Protein AF-A0A4D4N5G0-F1 (afdb_monomer_lite)

Radius of gyration: 18.92 Å; chains: 1; bounding box: 55×25×46 Å

Foldseek 3Di:
DDDDDDPVWDDDDDDDDDDLVNLVVVCVVVVNPDCLSNPFVVVVVVVDPGRDHDPVVVVVCVVPDPDDDDPRDDPPDDDDDD

Structure (mmCIF, N/CA/C/O backbone):
data_AF-A0A4D4N5G0-F1
#
_entry.id   AF-A0A4D4N5G0-F1
#
loop_
_atom_site.group_PDB
_atom_site.id
_atom_site.type_symbol
_atom_site.label_atom_id
_atom_site.label_alt_id
_atom_site.label_comp_id
_atom_site.label_asym_id
_atom_site.label_entity_id
_atom_site.label_seq_id
_atom_site.pdbx_PDB_ins_code
_atom_site.Cartn_x
_atom_site.Cartn_y
_atom_site.Cartn_z
_atom_site.occupancy
_atom_site.B_iso_or_equiv
_atom_site.auth_seq_id
_atom_site.auth_comp_id
_atom_site.auth_asym_id
_atom_site.auth_atom_id
_atom_site.pdbx_PDB_model_num
ATOM 1 N N . MET A 1 1 ? -13.477 10.011 28.379 1.00 50.94 1 MET A N 1
ATOM 2 C CA . MET A 1 1 ? -14.545 10.443 27.450 1.00 50.94 1 MET A CA 1
ATOM 3 C C . MET A 1 1 ? -15.076 9.203 26.757 1.00 50.94 1 MET A C 1
ATOM 5 O O . MET A 1 1 ? -14.307 8.578 26.040 1.00 50.94 1 MET A O 1
ATOM 9 N N . SER A 1 2 ? -16.321 8.808 27.030 1.00 68.12 2 SER A N 1
ATOM 10 C CA . SER A 1 2 ? -16.960 7.671 26.357 1.00 68.12 2 SER A CA 1
ATOM 11 C C . SER A 1 2 ? -17.738 8.184 25.150 1.00 68.12 2 SER A C 1
ATOM 13 O O . SER A 1 2 ? -18.450 9.180 25.272 1.00 68.12 2 SER A O 1
ATOM 15 N N . ILE A 1 3 ? -17.577 7.546 23.994 1.00 74.94 3 ILE A N 1
ATOM 16 C CA . ILE A 1 3 ? -18.454 7.772 22.842 1.00 74.94 3 ILE A CA 1
ATOM 17 C C . ILE A 1 3 ? -19.615 6.786 22.987 1.00 74.94 3 ILE A C 1
ATOM 19 O O . ILE A 1 3 ? -19.379 5.585 23.096 1.00 74.94 3 ILE A O 1
ATOM 23 N N . ASN A 1 4 ? -20.849 7.292 23.012 1.00 84.56 4 ASN A N 1
ATOM 24 C CA . ASN A 1 4 ? -22.054 6.465 23.040 1.00 84.56 4 ASN A CA 1
ATOM 25 C C . ASN A 1 4 ? -22.532 6.244 21.605 1.00 84.56 4 ASN A C 1
ATOM 27 O O . ASN A 1 4 ? -23.013 7.184 20.980 1.00 84.56 4 ASN A O 1
ATOM 31 N N . TYR A 1 5 ? -22.395 5.016 21.112 1.00 86.31 5 TYR A N 1
ATOM 32 C CA . TYR A 1 5 ? -22.945 4.589 19.826 1.00 86.31 5 TYR A CA 1
ATOM 33 C C . TYR A 1 5 ? -24.329 3.968 20.027 1.00 86.31 5 TYR A C 1
ATOM 35 O O . TYR A 1 5 ? -24.564 3.300 21.036 1.00 86.31 5 TYR A O 1
ATOM 43 N N . GLN A 1 6 ? -25.233 4.179 19.076 1.00 91.62 6 GLN A N 1
ATOM 44 C CA . GLN A 1 6 ? -26.563 3.578 19.007 1.00 91.62 6 GLN A CA 1
ATOM 45 C C . GLN A 1 6 ? -26.738 2.827 17.681 1.00 91.62 6 GLN A C 1
ATOM 47 O O . GLN A 1 6 ? -26.104 3.140 16.672 1.00 91.62 6 GLN A O 1
ATOM 52 N N . VAL A 1 7 ? -27.602 1.811 17.671 1.00 90.38 7 VAL A N 1
ATOM 53 C CA . VAL A 1 7 ? -27.984 1.133 16.423 1.00 90.38 7 VAL A CA 1
ATOM 54 C C . VAL A 1 7 ? -28.670 2.149 15.509 1.00 90.38 7 VAL A C 1
ATOM 56 O O . VAL A 1 7 ? -29.582 2.846 15.941 1.00 90.38 7 VAL A O 1
ATOM 59 N N . GLY A 1 8 ? -28.220 2.227 14.256 1.00 91.88 8 GLY A N 1
ATOM 60 C CA . GLY A 1 8 ? -28.655 3.246 13.295 1.00 91.88 8 GLY A CA 1
ATOM 61 C C . GLY A 1 8 ? -27.643 4.378 13.092 1.00 91.88 8 GLY A C 1
ATOM 62 O O . GLY A 1 8 ? -27.753 5.103 12.108 1.00 91.88 8 GLY A O 1
ATOM 63 N N . ASP A 1 9 ? -26.619 4.492 13.944 1.00 88.56 9 ASP A N 1
ATOM 64 C CA . ASP A 1 9 ? -25.551 5.471 13.740 1.00 88.56 9 ASP A CA 1
ATOM 65 C C . ASP A 1 9 ? -24.721 5.143 12.490 1.00 88.56 9 ASP A C 1
ATOM 67 O O . ASP A 1 9 ? -24.221 4.028 12.307 1.00 88.56 9 ASP A O 1
ATOM 71 N N . THR A 1 10 ? -24.500 6.147 11.643 1.00 85.38 10 THR A N 1
ATOM 72 C CA . THR A 1 10 ? -23.589 6.037 10.501 1.00 85.38 10 THR A CA 1
ATOM 73 C C . THR A 1 10 ? -22.154 6.333 10.909 1.00 85.38 10 THR A C 1
ATOM 75 O O . THR A 1 10 ? -21.856 7.384 11.484 1.00 85.38 10 THR A O 1
ATOM 78 N N . LEU A 1 11 ? -21.235 5.440 10.541 1.00 81.31 11 LEU A N 1
ATOM 79 C CA . LEU A 1 11 ? -19.808 5.680 10.723 1.00 81.31 11 LEU A CA 1
ATOM 80 C C . LEU A 1 11 ? -19.311 6.777 9.765 1.00 81.31 11 LEU A C 1
ATOM 82 O O . LEU A 1 11 ? -19.741 6.829 8.608 1.00 81.31 11 LEU A O 1
ATOM 86 N N . PRO A 1 12 ? -18.360 7.627 10.197 1.00 80.06 12 PRO A N 1
ATOM 87 C CA . PRO A 1 12 ? -17.716 8.580 9.307 1.00 80.06 12 PRO A CA 1
ATOM 88 C C . PRO A 1 12 ? -17.090 7.884 8.098 1.00 80.06 12 PRO A C 1
ATOM 90 O O . PRO A 1 12 ? -16.436 6.845 8.216 1.00 80.06 12 PRO A O 1
ATOM 93 N N . ARG A 1 13 ? -17.249 8.487 6.918 1.00 83.50 13 ARG A N 1
ATOM 94 C CA . ARG A 1 13 ? -16.628 7.970 5.698 1.00 83.50 13 ARG A CA 1
ATOM 95 C C . ARG A 1 13 ? -15.108 8.097 5.782 1.00 83.50 13 ARG A C 1
ATOM 97 O O . ARG A 1 13 ? -14.575 9.206 5.765 1.00 83.50 13 ARG A O 1
ATOM 104 N N . LEU A 1 14 ? -14.418 6.962 5.745 1.00 85.44 14 LEU A N 1
ATOM 105 C CA . LEU A 1 14 ? -12.971 6.915 5.578 1.00 85.44 14 LEU A CA 1
ATOM 106 C C . LEU A 1 14 ? -12.586 7.294 4.142 1.00 85.44 14 LEU A C 1
ATOM 108 O O . LEU A 1 14 ? -12.994 6.641 3.182 1.00 85.44 14 LEU A O 1
ATOM 112 N N . LYS A 1 15 ? -11.760 8.333 4.000 1.00 89.62 15 LYS A N 1
ATOM 113 C CA . LYS A 1 15 ? -11.042 8.651 2.760 1.00 89.62 15 LYS A CA 1
ATOM 114 C C . LYS A 1 15 ? -9.551 8.459 3.007 1.00 89.62 15 LYS A C 1
ATOM 116 O O . LYS A 1 15 ? -8.991 9.127 3.869 1.00 89.62 15 LYS A O 1
ATOM 121 N N . HIS A 1 16 ? -8.922 7.560 2.255 1.00 89.88 16 HIS A N 1
ATOM 122 C CA . HIS A 1 16 ? -7.486 7.299 2.349 1.00 89.88 16 HIS A CA 1
ATOM 123 C C . HIS A 1 16 ? -6.888 7.134 0.954 1.00 89.88 16 HIS A C 1
ATOM 125 O O . HIS A 1 16 ? -7.343 6.284 0.188 1.00 89.88 16 HIS A O 1
ATOM 131 N N . THR A 1 17 ? -5.866 7.928 0.635 1.00 93.94 17 THR A N 1
ATOM 132 C CA . THR A 1 17 ? -5.103 7.798 -0.612 1.00 93.94 17 THR A CA 1
ATOM 133 C C . THR A 1 17 ? -3.916 6.882 -0.366 1.00 93.94 17 THR A C 1
ATOM 135 O O . THR A 1 17 ? -3.033 7.196 0.432 1.00 93.94 17 THR A O 1
ATOM 138 N N . VAL A 1 18 ? -3.892 5.738 -1.045 1.00 94.62 18 VAL A N 1
ATOM 139 C CA . VAL A 1 18 ? -2.791 4.779 -0.933 1.00 94.62 18 VAL A CA 1
ATOM 140 C C . VAL A 1 18 ? -1.614 5.254 -1.782 1.00 94.62 18 VAL A C 1
ATOM 142 O O . VAL A 1 18 ? -1.787 5.594 -2.950 1.00 94.62 18 VAL A O 1
ATOM 145 N N . THR A 1 19 ? -0.416 5.271 -1.201 1.00 96.69 19 THR A N 1
ATOM 146 C CA . THR A 1 19 ? 0.819 5.643 -1.907 1.00 96.69 19 THR A CA 1
ATOM 147 C C . THR A 1 19 ? 1.572 4.410 -2.398 1.00 96.69 19 THR A C 1
ATOM 149 O O . THR A 1 19 ? 1.443 3.323 -1.832 1.00 96.69 19 THR A O 1
ATOM 152 N N . THR A 1 20 ? 2.427 4.576 -3.406 1.00 96.88 20 THR A N 1
ATOM 153 C CA . THR A 1 20 ? 3.299 3.502 -3.917 1.00 96.88 20 THR A CA 1
ATOM 154 C C . THR A 1 20 ? 4.205 2.923 -2.823 1.00 96.88 20 THR A C 1
ATOM 156 O O . THR A 1 20 ? 4.337 1.707 -2.701 1.00 96.88 20 THR A O 1
ATOM 159 N N . PHE A 1 21 ? 4.733 3.771 -1.932 1.00 97.31 21 PHE A N 1
ATOM 160 C CA . PHE A 1 21 ? 5.482 3.334 -0.747 1.00 97.31 21 PHE A CA 1
ATOM 161 C C . PHE A 1 21 ? 4.652 2.475 0.207 1.00 97.31 21 PHE A C 1
ATOM 163 O O . PHE A 1 21 ? 5.174 1.520 0.785 1.00 97.31 21 PHE A O 1
ATOM 170 N N . GLN A 1 22 ? 3.372 2.802 0.398 1.00 97.00 22 GLN A N 1
ATOM 171 C CA . GLN A 1 22 ? 2.482 1.999 1.230 1.00 97.00 22 GLN A CA 1
ATOM 172 C C . GLN A 1 22 ? 2.229 0.630 0.591 1.00 97.00 22 GLN A C 1
ATOM 174 O O . GLN A 1 22 ? 2.251 -0.367 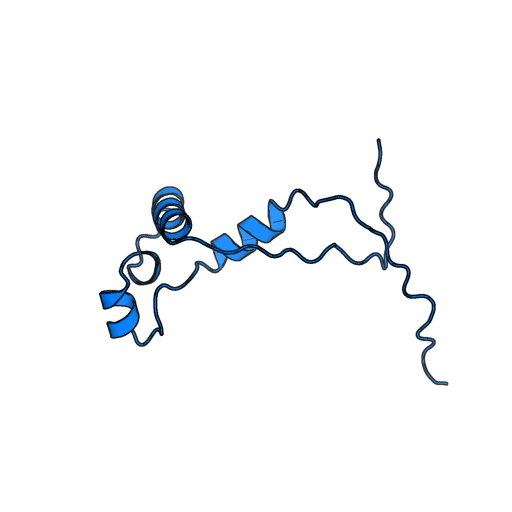1.307 1.00 97.00 22 GLN A O 1
ATOM 179 N N . LEU A 1 23 ? 2.057 0.563 -0.733 1.00 97.81 23 LEU A N 1
ATOM 180 C CA . LEU A 1 23 ? 1.907 -0.706 -1.450 1.00 97.81 23 LEU A CA 1
ATOM 181 C C . LEU A 1 23 ? 3.161 -1.581 -1.335 1.00 97.81 23 LEU A C 1
ATOM 183 O O . LEU A 1 23 ? 3.053 -2.747 -0.959 1.00 97.81 23 LEU A O 1
ATOM 187 N N . PHE A 1 24 ? 4.347 -1.012 -1.561 1.00 97.62 24 PHE A N 1
ATOM 188 C CA . PHE A 1 24 ? 5.616 -1.728 -1.415 1.00 97.62 24 PHE A CA 1
ATOM 189 C C . PHE A 1 24 ? 5.820 -2.260 0.012 1.00 97.62 24 PHE A C 1
ATOM 191 O O . PHE A 1 24 ? 6.072 -3.446 0.214 1.00 97.62 24 PHE A O 1
ATOM 198 N N . ARG A 1 25 ? 5.649 -1.403 1.029 1.00 97.56 25 ARG A N 1
ATOM 199 C CA . ARG A 1 25 ? 5.807 -1.804 2.439 1.00 97.56 25 ARG A CA 1
ATOM 200 C C . ARG A 1 25 ? 4.792 -2.858 2.858 1.00 97.56 25 ARG A C 1
ATOM 202 O O . ARG A 1 25 ? 5.141 -3.767 3.606 1.00 97.56 25 ARG A O 1
ATOM 209 N N . TYR A 1 26 ? 3.551 -2.736 2.388 1.00 97.69 26 TYR A N 1
ATOM 210 C CA . TYR A 1 26 ? 2.520 -3.718 2.691 1.00 97.69 26 TYR A CA 1
ATOM 211 C C . TYR A 1 26 ? 2.856 -5.077 2.065 1.00 97.69 26 TYR A C 1
ATOM 213 O O . TYR A 1 26 ? 2.798 -6.081 2.762 1.00 97.69 26 TYR A O 1
ATOM 221 N N . SER A 1 27 ? 3.338 -5.090 0.815 1.00 98.12 27 SER A N 1
ATOM 222 C CA . SER A 1 27 ? 3.831 -6.307 0.145 1.00 98.12 27 SER A CA 1
ATOM 223 C C . SER A 1 27 ? 4.906 -7.014 0.980 1.00 98.12 27 SER A C 1
ATOM 225 O O . SER A 1 27 ? 4.847 -8.227 1.181 1.00 98.12 27 SER A O 1
ATOM 227 N N . ALA A 1 28 ? 5.862 -6.246 1.519 1.00 97.81 28 ALA A N 1
ATOM 228 C CA . ALA A 1 28 ? 6.949 -6.772 2.341 1.00 97.81 28 ALA A CA 1
ATOM 229 C C . ALA A 1 28 ? 6.465 -7.339 3.688 1.00 97.81 28 ALA A C 1
ATOM 231 O O . ALA A 1 28 ? 6.838 -8.451 4.046 1.00 97.81 28 ALA A O 1
ATOM 232 N N . VAL A 1 29 ? 5.618 -6.609 4.427 1.00 97.56 29 VAL A N 1
ATOM 233 C CA . VAL A 1 29 ? 5.170 -7.034 5.771 1.00 97.56 29 VAL A CA 1
ATOM 234 C C . VAL A 1 29 ? 4.174 -8.193 5.735 1.00 97.56 29 VAL A C 1
ATOM 236 O O . VAL A 1 29 ? 4.033 -8.907 6.722 1.00 97.56 29 VAL A O 1
ATOM 239 N N . THR A 1 30 ? 3.467 -8.386 4.620 1.00 97.19 30 THR A N 1
ATOM 240 C CA . THR A 1 30 ? 2.526 -9.501 4.461 1.00 97.19 30 THR A CA 1
ATOM 241 C C . THR A 1 30 ? 3.104 -10.667 3.669 1.00 97.19 30 THR A C 1
ATOM 243 O O . THR A 1 30 ? 2.351 -11.585 3.356 1.00 97.19 30 THR A O 1
ATO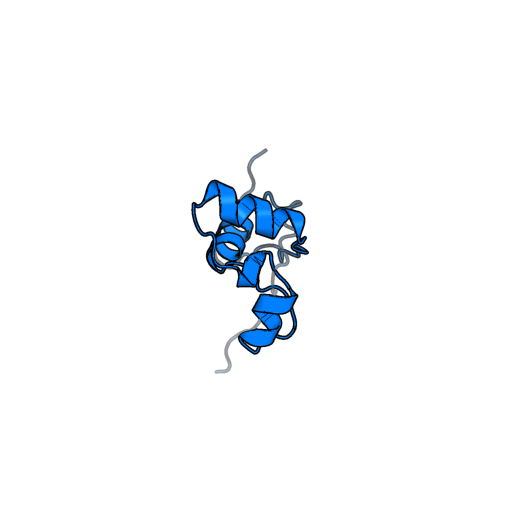M 246 N N . TRP A 1 31 ? 4.390 -10.628 3.294 1.00 97.06 31 TRP A N 1
ATOM 247 C CA . TRP A 1 31 ? 5.006 -11.615 2.395 1.00 97.06 31 TRP A CA 1
ATOM 248 C C . TRP A 1 31 ? 4.167 -11.873 1.133 1.00 97.06 31 TRP A C 1
ATOM 250 O O . TRP A 1 31 ? 3.995 -13.007 0.693 1.00 97.06 31 TRP A O 1
ATOM 260 N N . ASN A 1 32 ? 3.635 -10.802 0.539 1.00 96.75 32 ASN A N 1
ATOM 261 C CA . ASN A 1 32 ? 2.856 -10.864 -0.694 1.00 96.75 32 ASN A CA 1
ATOM 262 C C . ASN A 1 32 ? 3.577 -10.070 -1.796 1.00 96.75 32 ASN A C 1
ATOM 264 O O . ASN A 1 32 ? 3.247 -8.909 -2.031 1.00 96.75 32 ASN A O 1
ATOM 268 N N . PRO A 1 33 ? 4.598 -10.655 -2.450 1.00 94.94 33 PRO A N 1
ATOM 269 C CA . PRO A 1 33 ? 5.434 -9.951 -3.416 1.00 94.94 33 PRO A CA 1
ATOM 270 C C . PRO A 1 33 ? 4.835 -9.951 -4.832 1.00 94.94 33 PRO A C 1
ATOM 272 O O . PRO A 1 33 ? 5.580 -9.941 -5.812 1.00 94.94 33 PRO A O 1
ATOM 275 N N . HIS A 1 34 ? 3.505 -9.976 -4.979 1.00 97.38 34 HIS A N 1
ATOM 276 C CA . HIS A 1 34 ? 2.902 -9.922 -6.307 1.00 97.38 34 HIS A CA 1
ATOM 277 C C . HIS A 1 34 ? 3.206 -8.572 -6.971 1.00 97.38 34 HIS A C 1
ATOM 279 O O . HIS A 1 34 ? 2.865 -7.506 -6.452 1.00 97.38 34 HIS A O 1
ATOM 285 N N . ARG A 1 35 ? 3.854 -8.614 -8.138 1.00 98.00 35 ARG A N 1
ATOM 286 C CA . ARG A 1 35 ? 4.478 -7.441 -8.773 1.00 98.00 35 ARG A CA 1
ATOM 287 C C . ARG A 1 35 ? 3.489 -6.339 -9.147 1.00 98.00 35 ARG A C 1
ATOM 289 O O . ARG A 1 35 ? 3.859 -5.172 -9.099 1.00 98.00 35 ARG A O 1
ATOM 296 N N . ILE A 1 36 ? 2.215 -6.668 -9.381 1.00 98.19 36 ILE A N 1
ATOM 297 C CA . ILE A 1 36 ? 1.159 -5.672 -9.666 1.00 98.19 36 ILE A CA 1
ATOM 298 C C . ILE A 1 36 ? 1.015 -4.591 -8.578 1.00 98.19 36 ILE A C 1
ATOM 300 O O . ILE A 1 36 ? 0.401 -3.552 -8.817 1.00 98.19 36 ILE A O 1
ATOM 304 N N . HIS A 1 37 ? 1.540 -4.829 -7.372 1.00 97.94 37 HIS A N 1
ATOM 305 C CA . HIS A 1 37 ? 1.461 -3.899 -6.249 1.00 97.94 37 HIS A CA 1
ATOM 306 C C . HIS A 1 37 ? 2.602 -2.871 -6.205 1.00 97.94 37 HIS A C 1
ATOM 308 O O . HIS A 1 37 ? 2.439 -1.825 -5.581 1.00 97.94 37 HIS A O 1
ATOM 314 N N . PHE A 1 38 ? 3.748 -3.121 -6.843 1.00 96.75 38 PHE A N 1
ATOM 315 C CA . PHE A 1 38 ? 4.929 -2.245 -6.731 1.00 96.75 38 PHE A CA 1
ATOM 316 C C . PHE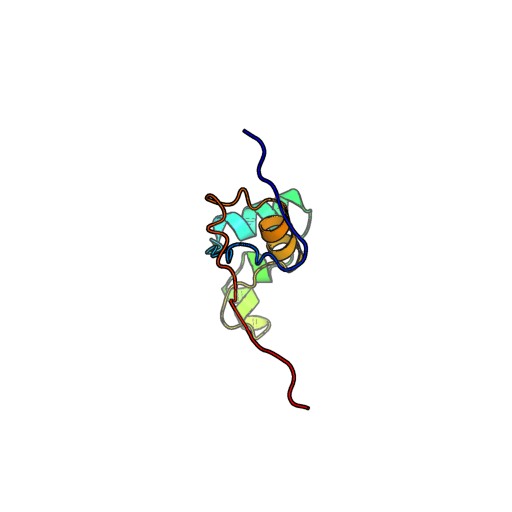 A 1 38 ? 5.727 -2.058 -8.029 1.00 96.75 38 PHE A C 1
ATOM 318 O O . PHE A 1 38 ? 6.632 -1.228 -8.060 1.00 96.75 38 PHE A O 1
ATOM 325 N N . ASP A 1 39 ? 5.393 -2.787 -9.091 1.00 97.94 39 ASP A N 1
ATOM 326 C CA . ASP A 1 39 ? 6.022 -2.726 -10.408 1.00 97.94 39 ASP A CA 1
ATOM 327 C C . ASP A 1 39 ? 4.976 -2.296 -11.448 1.00 97.94 39 ASP A C 1
ATOM 329 O O . ASP A 1 39 ? 4.107 -3.071 -11.851 1.00 97.94 39 ASP A O 1
ATOM 333 N N . GLU A 1 40 ? 5.000 -1.015 -11.822 1.00 97.44 40 GLU A N 1
ATOM 334 C CA . GLU A 1 40 ? 3.982 -0.418 -12.694 1.00 97.44 40 GLU A CA 1
ATOM 335 C C . GLU A 1 40 ? 4.048 -0.925 -14.144 1.00 97.44 40 GLU A C 1
ATOM 337 O O . GLU A 1 40 ? 2.982 -1.229 -14.687 1.00 97.44 40 GLU A O 1
ATOM 342 N N . PRO A 1 41 ? 5.234 -1.070 -14.775 1.00 98.25 41 PRO A N 1
ATOM 343 C CA . PRO A 1 41 ? 5.344 -1.743 -16.067 1.00 98.25 41 PRO A CA 1
ATOM 344 C C . PRO A 1 41 ? 4.713 -3.138 -16.057 1.00 98.25 41 PRO A C 1
ATOM 346 O O . PRO A 1 41 ? 3.845 -3.413 -16.883 1.00 98.25 41 PRO A O 1
ATOM 349 N N . TYR A 1 42 ? 5.049 -3.970 -15.066 1.00 98.31 42 TYR A N 1
ATOM 350 C CA . TYR A 1 42 ? 4.482 -5.315 -14.955 1.00 98.31 42 TYR A CA 1
ATOM 351 C C . TYR A 1 42 ? 2.962 -5.295 -14.737 1.00 98.31 42 TYR A C 1
ATOM 353 O O . TYR A 1 42 ? 2.228 -6.071 -15.340 1.00 98.31 42 TYR A O 1
ATOM 361 N N . ALA A 1 43 ? 2.455 -4.378 -13.907 1.00 98.38 43 ALA A N 1
ATOM 362 C CA . ALA A 1 43 ? 1.015 -4.237 -13.702 1.00 98.38 43 ALA A CA 1
ATOM 363 C C . ALA A 1 43 ? 0.270 -3.932 -15.014 1.00 98.38 43 ALA A C 1
ATOM 365 O O . ALA A 1 43 ? -0.829 -4.444 -15.230 1.00 98.38 43 ALA A O 1
ATOM 366 N N . ARG A 1 44 ? 0.867 -3.126 -15.901 1.00 98.31 44 ARG A N 1
ATOM 367 C CA . ARG A 1 44 ? 0.306 -2.835 -17.228 1.00 98.31 44 ARG A CA 1
ATOM 368 C C . ARG A 1 44 ? 0.381 -4.025 -18.178 1.00 98.31 44 ARG A C 1
ATOM 370 O O . ARG A 1 44 ? -0.562 -4.223 -18.938 1.00 98.31 44 ARG A O 1
ATOM 377 N N . GLU A 1 45 ? 1.451 -4.814 -18.125 1.00 98.44 45 GLU A N 1
ATOM 378 C CA . GLU A 1 45 ? 1.570 -6.072 -18.882 1.00 98.44 45 GLU A CA 1
ATOM 379 C C . GLU A 1 45 ? 0.459 -7.068 -18.504 1.00 98.44 45 GLU A C 1
ATOM 381 O O . GLU A 1 45 ? -0.114 -7.712 -19.377 1.00 98.44 45 GLU A O 1
ATOM 386 N N . GLU A 1 46 ? 0.071 -7.107 -17.226 1.00 97.94 46 GLU A N 1
ATOM 387 C CA . GLU A 1 46 ? -1.069 -7.883 -16.704 1.00 97.94 46 GLU A CA 1
ATOM 388 C C . GLU A 1 46 ? -2.446 -7.236 -16.993 1.00 97.94 46 GLU A C 1
ATOM 390 O O . GLU A 1 46 ? -3.485 -7.711 -16.535 1.00 97.94 46 GLU A O 1
ATOM 395 N N . GLY A 1 47 ? -2.487 -6.132 -17.748 1.00 98.12 47 GLY A N 1
ATOM 396 C CA . GLY A 1 47 ? -3.727 -5.477 -18.175 1.00 98.12 47 GLY A CA 1
ATOM 397 C C . GLY A 1 47 ? -4.331 -4.497 -17.165 1.00 98.12 47 GLY A C 1
ATOM 398 O O . GLY A 1 47 ? -5.481 -4.079 -17.324 1.00 98.12 47 GLY A O 1
ATOM 399 N N . HIS A 1 48 ? -3.593 -4.092 -16.130 1.00 97.81 48 HIS A N 1
ATOM 400 C CA . HIS A 1 48 ? -4.044 -3.058 -15.199 1.00 97.81 48 HIS A CA 1
ATOM 401 C C . HIS A 1 48 ? -3.694 -1.643 -15.688 1.00 97.81 48 HIS A C 1
ATOM 403 O O . HIS A 1 48 ? -2.700 -1.416 -16.372 1.00 97.81 48 HIS A O 1
ATOM 409 N N . GLY A 1 49 ? -4.477 -0.639 -15.276 1.00 96.81 49 GLY A N 1
ATOM 410 C CA . GLY A 1 49 ? -4.206 0.775 -15.599 1.00 96.81 49 GLY A CA 1
ATOM 411 C C . GLY A 1 49 ? -2.985 1.379 -14.881 1.00 96.81 49 GLY A C 1
ATOM 412 O O . GLY A 1 49 ? -2.608 2.520 -15.148 1.00 96.81 49 GLY A O 1
ATOM 413 N N . GLY A 1 50 ? -2.373 0.630 -13.964 1.00 96.00 50 GLY A N 1
ATOM 414 C CA . GLY A 1 50 ? -1.269 1.031 -13.098 1.00 96.00 50 GLY A CA 1
ATOM 415 C C . GLY A 1 50 ? -1.186 0.093 -11.894 1.00 96.00 50 GLY A C 1
ATOM 416 O O . GLY A 1 50 ? -1.778 -0.987 -11.906 1.00 96.00 50 GLY A O 1
ATOM 417 N N . LEU A 1 51 ? -0.484 0.514 -10.840 1.00 97.75 51 LEU A N 1
ATOM 418 C CA . LEU A 1 51 ? -0.370 -0.280 -9.615 1.00 97.75 51 LEU A CA 1
ATOM 419 C C . LEU A 1 51 ? -1.734 -0.558 -8.974 1.00 97.75 51 LEU A C 1
ATOM 421 O O . LEU A 1 51 ? -2.580 0.330 -8.846 1.00 97.75 51 LEU A O 1
ATOM 425 N N . VAL A 1 52 ? -1.916 -1.790 -8.507 1.00 97.38 52 VAL A N 1
ATOM 426 C CA . VAL A 1 52 ? -3.159 -2.254 -7.884 1.00 97.38 52 VAL A CA 1
ATOM 427 C C . VAL A 1 52 ? -2.993 -2.295 -6.370 1.00 97.38 52 VAL A C 1
ATOM 429 O O . VAL A 1 52 ? -1.982 -2.765 -5.852 1.00 97.38 52 VAL A O 1
ATOM 432 N N . ALA A 1 53 ? -3.994 -1.831 -5.624 1.00 96.88 53 ALA A N 1
ATOM 433 C CA . ALA A 1 53 ? -3.982 -1.923 -4.168 1.00 96.88 53 ALA A CA 1
ATOM 434 C C . ALA A 1 53 ? -4.407 -3.314 -3.672 1.00 96.88 53 ALA A C 1
ATOM 436 O O . ALA A 1 53 ? -5.348 -3.910 -4.191 1.00 96.88 53 ALA A O 1
ATOM 437 N N . HIS A 1 54 ? -3.763 -3.802 -2.610 1.00 97.38 54 HIS A N 1
ATOM 438 C CA . HIS A 1 54 ? -4.157 -5.050 -1.956 1.00 97.38 54 HIS A CA 1
ATOM 439 C C . HIS A 1 54 ? -5.575 -4.942 -1.373 1.00 97.38 54 HIS A C 1
ATOM 441 O O . HIS A 1 54 ? -5.889 -3.998 -0.639 1.00 97.38 54 HIS A O 1
ATOM 447 N N . SER A 1 55 ? -6.406 -5.961 -1.592 1.00 95.56 55 SER A N 1
ATOM 448 C CA . SER A 1 55 ? -7.710 -6.092 -0.926 1.00 95.56 55 SER A CA 1
ATOM 449 C C . SER A 1 55 ? -7.571 -6.087 0.604 1.00 95.56 55 SER A C 1
ATOM 451 O O . SER A 1 55 ? -8.327 -5.407 1.298 1.00 95.56 55 SER A O 1
ATOM 453 N N . HIS A 1 56 ? -6.554 -6.770 1.132 1.00 95.56 56 HIS A N 1
ATOM 454 C CA . HIS A 1 56 ? -6.284 -6.851 2.569 1.00 95.56 56 HIS A CA 1
ATOM 455 C C . HIS A 1 56 ? -5.776 -5.528 3.157 1.00 95.56 56 HIS A C 1
ATOM 457 O O . HIS A 1 56 ? -6.122 -5.195 4.289 1.00 95.56 56 HIS A O 1
ATOM 463 N N . LEU A 1 57 ? -5.050 -4.713 2.379 1.00 95.56 57 LEU A N 1
ATOM 464 C CA . LEU A 1 57 ? -4.684 -3.357 2.801 1.00 95.56 57 LEU A CA 1
ATOM 465 C C . LEU A 1 57 ? -5.936 -2.496 2.992 1.00 95.56 57 LEU A C 1
ATOM 467 O O . LEU A 1 57 ? -6.035 -1.754 3.968 1.00 95.56 57 LEU A O 1
ATOM 471 N N . ARG A 1 58 ? -6.919 -2.625 2.092 1.00 93.38 58 ARG A N 1
ATOM 472 C CA . ARG A 1 58 ? -8.203 -1.922 2.210 1.00 93.38 58 ARG A CA 1
ATOM 473 C C . ARG A 1 58 ? -8.949 -2.323 3.485 1.00 93.38 58 ARG A C 1
ATOM 475 O O . ARG A 1 58 ? -9.457 -1.450 4.182 1.00 93.38 58 ARG A O 1
ATOM 482 N N . ALA A 1 59 ? -8.971 -3.615 3.817 1.00 93.06 59 ALA A N 1
ATOM 483 C CA . ALA A 1 59 ? -9.566 -4.106 5.061 1.00 93.06 59 ALA A CA 1
ATOM 484 C C . ALA A 1 59 ? -8.812 -3.600 6.304 1.00 93.06 59 ALA A C 1
ATOM 486 O O . ALA A 1 59 ? -9.432 -3.107 7.244 1.00 93.06 59 ALA A O 1
ATOM 487 N N . ALA A 1 60 ? -7.476 -3.643 6.284 1.00 92.75 60 ALA A N 1
ATOM 488 C CA . ALA A 1 60 ? -6.645 -3.141 7.374 1.00 92.75 60 ALA A CA 1
ATOM 489 C C . ALA A 1 60 ? -6.874 -1.642 7.631 1.00 92.75 60 ALA A C 1
ATOM 491 O O . ALA A 1 60 ? -6.986 -1.227 8.779 1.00 92.75 60 ALA A O 1
ATOM 492 N N . LEU A 1 61 ? -7.006 -0.829 6.578 1.00 92.06 61 LEU A N 1
AT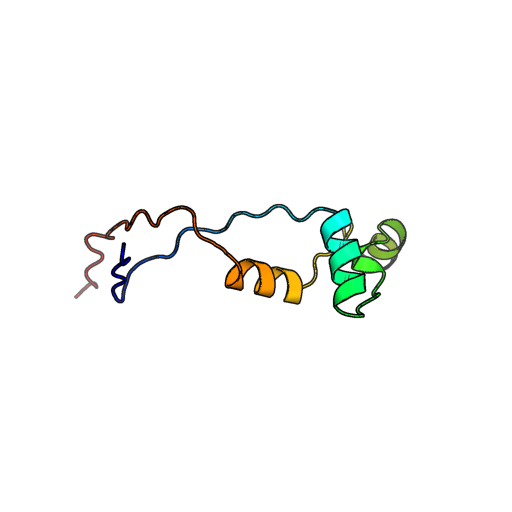OM 493 C CA . LEU A 1 61 ? -7.325 0.597 6.703 1.00 92.06 61 LEU A CA 1
ATOM 494 C C . LEU A 1 61 ? -8.715 0.839 7.302 1.00 92.06 61 LEU A C 1
ATOM 496 O O . LEU A 1 61 ? -8.868 1.757 8.103 1.00 92.06 61 LEU A O 1
ATOM 500 N N . ALA A 1 62 ? -9.707 0.016 6.947 1.00 87.38 62 ALA A N 1
ATOM 501 C CA . ALA A 1 62 ? -11.051 0.110 7.512 1.00 87.38 62 ALA A CA 1
ATOM 502 C C . ALA A 1 62 ? -11.073 -0.227 9.014 1.00 87.38 62 ALA A C 1
ATOM 504 O O . ALA A 1 62 ? -11.717 0.477 9.786 1.00 87.38 62 ALA A O 1
ATOM 505 N N . LEU A 1 63 ? -10.329 -1.256 9.437 1.00 86.25 63 LEU A N 1
ATOM 506 C CA . LEU A 1 63 ? -10.238 -1.674 10.843 1.00 86.25 63 LEU A CA 1
ATOM 507 C C . LEU A 1 63 ? -9.406 -0.709 11.696 1.00 86.25 63 LEU A C 1
ATOM 509 O O . LEU A 1 63 ? -9.770 -0.393 12.824 1.00 86.25 63 LEU A O 1
ATOM 513 N N . CYS A 1 64 ? -8.285 -0.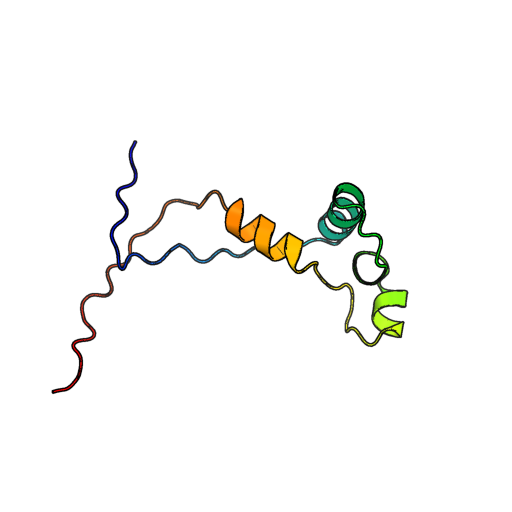229 11.157 1.00 75.06 64 CYS A N 1
ATOM 514 C CA . CYS A 1 64 ? -7.362 0.658 11.864 1.00 75.06 64 CYS A CA 1
ATOM 515 C C . CYS A 1 64 ? -7.764 2.136 11.782 1.00 75.06 64 CYS A C 1
ATOM 517 O O . CYS A 1 64 ? -6.994 3.002 12.211 1.00 75.06 64 CYS A O 1
ATOM 519 N N . HIS A 1 65 ? -8.940 2.451 11.232 1.00 69.94 65 HIS A N 1
ATOM 520 C CA . HIS A 1 65 ? -9.420 3.820 11.164 1.00 69.94 65 HIS A CA 1
ATOM 521 C C . HIS A 1 65 ? -9.647 4.380 12.573 1.00 69.94 65 HIS A C 1
ATOM 523 O O . HIS A 1 65 ? -10.682 4.173 13.202 1.00 69.94 65 HIS A O 1
ATOM 529 N N . ARG A 1 66 ? -8.674 5.151 13.066 1.00 61.47 66 ARG A N 1
ATOM 530 C CA . ARG A 1 66 ? -8.877 6.061 14.194 1.00 61.47 66 ARG A CA 1
ATOM 531 C C . ARG A 1 66 ? -9.684 7.244 13.678 1.00 61.47 66 ARG A C 1
ATOM 533 O O . ARG A 1 66 ? -9.115 8.222 13.199 1.00 61.47 66 ARG A O 1
ATOM 540 N N . GLY A 1 67 ? -11.006 7.105 13.709 1.00 56.94 67 GLY A N 1
ATOM 541 C CA . GLY A 1 67 ? -11.925 8.140 13.259 1.00 56.94 67 GLY A CA 1
ATOM 542 C C . GLY A 1 67 ? -11.599 9.499 13.871 1.00 56.94 67 GLY A C 1
ATOM 543 O O . GLY A 1 67 ? -11.478 9.639 15.089 1.00 56.94 67 GLY A O 1
ATOM 544 N N . SER A 1 68 ? -11.484 10.522 13.023 1.00 55.16 68 SER A N 1
ATOM 545 C CA . SER A 1 68 ? -11.813 11.880 13.452 1.00 55.16 68 SER A CA 1
ATOM 546 C C . SER A 1 68 ? -13.262 11.852 13.944 1.00 55.16 68 SER A C 1
ATOM 548 O O . SER A 1 68 ? -14.089 11.175 13.336 1.00 55.16 68 SER A O 1
ATOM 550 N N . ARG A 1 69 ? -13.525 12.506 15.084 1.00 49.59 69 ARG A N 1
ATOM 551 C CA . ARG A 1 69 ? -14.757 12.392 15.890 1.00 49.59 69 ARG A CA 1
ATOM 552 C C . ARG A 1 69 ? -16.021 12.153 15.047 1.00 49.59 69 ARG A C 1
ATOM 554 O O . ARG A 1 69 ? -16.244 12.912 14.103 1.00 49.59 69 ARG A O 1
ATOM 561 N N . PRO A 1 70 ? -16.878 11.185 15.413 1.00 51.94 70 PRO A N 1
ATOM 562 C CA . PRO A 1 70 ? -18.167 11.040 14.759 1.00 51.94 70 PRO A CA 1
ATOM 563 C C . PRO A 1 70 ? -18.988 12.3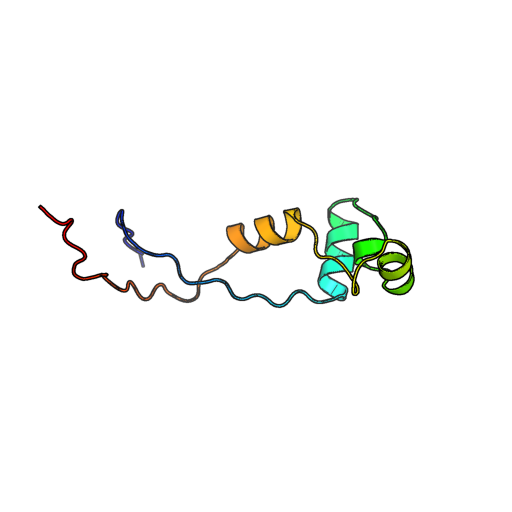22 14.955 1.00 51.94 70 PRO A C 1
ATOM 565 O O . PRO A 1 70 ? -19.286 12.711 16.083 1.00 51.94 70 PRO A O 1
ATOM 568 N N . GLN A 1 71 ? -19.344 12.990 13.858 1.00 52.53 71 GLN A N 1
ATOM 569 C CA . GLN A 1 71 ? -20.561 13.793 13.820 1.00 52.53 71 GLN A CA 1
ATOM 570 C C . GLN A 1 71 ? -21.693 12.797 13.603 1.00 52.53 71 GLN A C 1
ATOM 572 O O . GLN A 1 71 ? -21.866 12.290 12.498 1.00 52.53 71 GLN A O 1
ATOM 577 N N . VAL A 1 72 ? -22.404 12.458 14.677 1.00 52.78 72 VAL A N 1
ATOM 578 C CA . VAL A 1 72 ? -23.640 11.681 14.581 1.00 52.78 72 VAL A CA 1
ATOM 579 C C . VAL A 1 72 ? -24.650 12.559 13.846 1.00 52.78 72 VAL A C 1
ATOM 581 O O . VAL A 1 72 ? -25.208 13.488 14.427 1.00 52.78 72 VAL A O 1
ATOM 584 N N . ALA A 1 73 ? -24.823 12.320 12.549 1.00 54.84 73 ALA A N 1
ATOM 585 C CA . ALA A 1 73 ? -25.949 12.851 11.801 1.00 54.84 73 ALA A CA 1
ATOM 586 C C . ALA A 1 73 ? -27.127 11.909 12.055 1.00 54.84 73 ALA A C 1
ATOM 588 O O . ALA A 1 73 ? -27.056 10.727 11.723 1.00 54.84 73 ALA A O 1
ATOM 589 N N . ARG A 1 74 ? -28.175 12.417 12.703 1.00 54.75 74 ARG A N 1
ATOM 590 C CA . ARG A 1 74 ? -29.438 11.695 12.837 1.00 54.75 74 ARG A CA 1
ATOM 591 C C . ARG A 1 74 ? -30.196 11.880 11.535 1.00 54.75 74 ARG A C 1
ATOM 593 O O . ARG A 1 74 ? -30.499 13.012 11.166 1.00 54.75 74 ARG A O 1
ATOM 600 N N . ASP A 1 75 ? -30.438 10.785 10.830 1.00 50.09 75 ASP A N 1
ATOM 601 C CA . ASP A 1 75 ? -31.375 10.782 9.714 1.00 50.09 75 ASP A CA 1
ATOM 602 C C . ASP A 1 75 ? -32.790 10.840 10.304 1.00 50.09 75 ASP A C 1
ATOM 604 O O . ASP A 1 75 ? -33.384 9.827 10.676 1.00 50.09 75 ASP A O 1
ATOM 608 N N . GLU A 1 76 ? -33.281 12.058 10.522 1.00 50.66 76 GLU A N 1
ATOM 609 C CA . GLU A 1 76 ? -34.645 12.319 10.973 1.00 50.66 76 GLU A CA 1
ATOM 610 C C . GLU A 1 76 ? -35.614 12.005 9.812 1.00 50.66 76 GLU A C 1
ATOM 612 O O . GLU A 1 76 ? -36.054 12.893 9.088 1.00 50.66 76 GLU A O 1
ATOM 617 N N . GLY A 1 77 ? -35.954 10.723 9.647 1.00 46.88 77 GLY A N 1
ATOM 618 C CA . GLY A 1 77 ? -37.216 10.289 9.044 1.00 46.88 77 GLY A CA 1
ATOM 619 C C . GLY A 1 77 ? -37.199 9.904 7.562 1.00 46.88 77 GLY A C 1
ATOM 620 O O . GLY A 1 77 ? -37.559 10.695 6.695 1.00 46.88 77 GLY A O 1
ATOM 621 N N . CYS A 1 78 ? -37.006 8.611 7.294 1.00 40.19 78 CYS A N 1
ATOM 622 C CA . CYS A 1 78 ? -37.694 7.935 6.194 1.00 40.19 78 CYS A CA 1
ATOM 623 C C . CYS A 1 78 ? -38.684 6.930 6.802 1.00 40.19 78 CYS A C 1
ATOM 625 O O . CYS A 1 78 ? -38.323 5.805 7.148 1.00 40.19 78 CYS A O 1
ATOM 627 N N . LEU A 1 79 ? -39.925 7.375 7.025 1.00 48.03 79 LEU A N 1
ATOM 628 C CA . LEU A 1 79 ? -41.030 6.490 7.400 1.00 48.03 79 LEU A CA 1
ATOM 629 C C . LEU A 1 79 ? -41.343 5.582 6.190 1.00 48.03 79 LEU A C 1
ATOM 631 O O . LEU A 1 79 ? -41.430 6.107 5.076 1.00 48.03 79 LEU A O 1
ATOM 635 N N . PRO A 1 80 ? -41.519 4.258 6.352 1.00 39.66 80 PRO A N 1
ATOM 636 C CA . PRO A 1 80 ? -41.908 3.404 5.233 1.00 39.66 80 PRO A CA 1
ATOM 637 C C . PRO A 1 80 ? -43.310 3.783 4.715 1.00 39.66 80 PRO A C 1
ATOM 639 O O . PRO A 1 80 ? -44.168 4.154 5.524 1.00 39.66 80 PRO A O 1
ATOM 642 N N . PRO A 1 81 ? -43.565 3.709 3.392 1.00 45.22 81 PRO A N 1
ATOM 643 C CA . PRO A 1 81 ? -44.901 3.928 2.850 1.00 45.22 81 PRO A CA 1
ATOM 644 C C . PRO A 1 81 ? -45.861 2.825 3.320 1.00 45.22 81 PRO A C 1
ATOM 646 O O . PRO A 1 81 ? -45.453 1.671 3.471 1.00 45.22 81 PRO A O 1
ATOM 649 N N . ALA A 1 82 ? -47.106 3.235 3.580 1.00 53.25 82 ALA A N 1
ATOM 650 C CA . ALA A 1 82 ? -48.207 2.394 4.054 1.00 53.25 82 ALA A CA 1
ATOM 651 C C . ALA A 1 82 ? -48.626 1.317 3.042 1.00 53.25 82 ALA A C 1
ATOM 653 O O . ALA A 1 82 ? -48.489 1.569 1.822 1.00 53.25 82 ALA A O 1
#

Organism: Streptomyces avermitilis (NCBI:txid33903)

pLDDT: mean 83.67, std 18.71, range [39.66, 98.44]

Sequence (82 aa):
MSINYQVGDTLPRLKHTVTTFQLFRYSAVTWNPHRIHFDEPYAREEGHGGLVAHSHLRAALALCHRGSRPQVARDEGCLPPA

InterPro domains:
  IPR029069 HotDog domain superfamily [SSF54637] (5-65)
  IPR052741 Mitochondrial Hydroxyacyl-thioester Dehydratase [PTHR28152] (13-63)

Secondary structure (DSSP, 8-state):
------TTPPPPPP--PPPHHHHHHHHHHTT---GGGT-HHHHHHTT-SSPPPPHHHHHHHHHT---S----------PPP-